Protein AF-A0A0G0MKU9-F1 (afdb_monomer)

Structure (mmCIF, N/CA/C/O backbone):
data_AF-A0A0G0MKU9-F1
#
_entry.id   AF-A0A0G0MKU9-F1
#
loop_
_atom_site.group_PDB
_atom_site.id
_atom_site.type_symbol
_atom_site.label_atom_id
_atom_site.label_alt_id
_atom_site.label_comp_id
_atom_site.label_asym_id
_atom_site.label_entity_id
_atom_site.label_seq_id
_atom_site.pdbx_PDB_ins_code
_atom_site.Cartn_x
_atom_site.Cartn_y
_atom_site.Cartn_z
_atom_site.occupancy
_atom_site.B_iso_or_equiv
_atom_site.auth_seq_id
_atom_site.auth_comp_id
_atom_site.auth_asym_id
_atom_site.auth_atom_id
_atom_site.pdbx_PDB_model_num
ATOM 1 N N . MET A 1 1 ? -5.181 -6.924 12.657 1.00 92.62 1 MET A N 1
ATOM 2 C CA . MET A 1 1 ? -5.315 -6.097 11.441 1.00 92.62 1 MET A CA 1
ATOM 3 C C . MET A 1 1 ? -4.548 -6.754 10.303 1.00 92.62 1 MET A C 1
ATOM 5 O O . MET A 1 1 ? -3.433 -7.222 10.530 1.00 92.62 1 MET A O 1
ATOM 9 N N . LYS A 1 2 ? -5.151 -6.808 9.118 1.00 95.06 2 LYS A N 1
ATOM 10 C CA . LYS A 1 2 ? -4.596 -7.348 7.876 1.00 95.06 2 LYS A CA 1
ATOM 11 C C . LYS A 1 2 ? -4.428 -6.231 6.852 1.00 95.06 2 LYS A C 1
ATOM 13 O O . LYS A 1 2 ? -5.352 -5.447 6.652 1.00 95.06 2 LYS A O 1
ATOM 18 N N . ILE A 1 3 ? -3.270 -6.170 6.211 1.00 95.81 3 ILE A N 1
ATOM 19 C CA . ILE A 1 3 ? -2.945 -5.167 5.197 1.00 95.81 3 ILE A CA 1
ATOM 20 C C . ILE A 1 3 ? -2.589 -5.854 3.896 1.00 95.81 3 ILE A C 1
ATOM 22 O O . ILE A 1 3 ? -1.759 -6.762 3.879 1.00 95.81 3 ILE A O 1
ATOM 26 N N . PHE A 1 4 ? -3.156 -5.342 2.813 1.00 97.25 4 PHE A N 1
ATOM 27 C CA . PHE A 1 4 ? -2.667 -5.614 1.476 1.00 97.25 4 PHE A CA 1
ATOM 28 C C . PHE A 1 4 ? -1.714 -4.494 1.051 1.00 97.25 4 PHE A C 1
ATOM 30 O O . PHE A 1 4 ? -2.111 -3.326 1.012 1.00 97.25 4 PHE A O 1
ATOM 37 N N . PHE A 1 5 ? -0.463 -4.834 0.749 1.00 96.31 5 PHE A N 1
ATOM 38 C CA . PHE A 1 5 ? 0.478 -3.909 0.127 1.00 96.31 5 PHE A CA 1
ATOM 39 C C . PHE A 1 5 ? 0.474 -4.097 -1.390 1.00 96.31 5 PHE A C 1
ATOM 41 O O . PHE A 1 5 ? 0.837 -5.161 -1.888 1.00 96.31 5 PHE A O 1
ATOM 48 N N . GLY A 1 6 ? 0.088 -3.042 -2.107 1.00 95.69 6 GLY A N 1
ATOM 49 C CA . GLY A 1 6 ? 0.161 -2.964 -3.565 1.00 95.69 6 GLY A CA 1
ATOM 50 C C . GLY A 1 6 ? 1.338 -2.102 -4.018 1.00 95.69 6 GLY A C 1
ATOM 51 O O . GLY A 1 6 ? 1.718 -1.136 -3.348 1.00 95.69 6 GLY A O 1
ATOM 52 N N . GLY A 1 7 ? 1.917 -2.415 -5.172 1.00 95.50 7 GLY A N 1
ATOM 53 C CA . GLY A 1 7 ? 2.984 -1.612 -5.762 1.00 95.50 7 GLY A CA 1
ATOM 54 C C . GLY A 1 7 ? 3.546 -2.212 -7.052 1.00 95.50 7 GLY A C 1
ATOM 55 O O . GLY A 1 7 ? 3.233 -3.353 -7.395 1.00 95.50 7 GLY A O 1
ATOM 56 N N . PRO A 1 8 ? 4.366 -1.453 -7.796 1.00 93.94 8 PRO A N 1
ATOM 57 C CA . PRO A 1 8 ? 4.984 -1.933 -9.027 1.00 93.94 8 PRO A CA 1
ATOM 58 C C . PRO A 1 8 ? 5.943 -3.112 -8.773 1.00 93.94 8 PRO A C 1
ATOM 60 O O . PRO A 1 8 ? 6.845 -3.028 -7.946 1.00 93.94 8 PRO A O 1
ATOM 63 N N . LEU A 1 9 ? 5.781 -4.196 -9.539 1.00 90.56 9 LEU A N 1
ATOM 64 C CA . LEU A 1 9 ? 6.696 -5.355 -9.552 1.00 90.56 9 LEU A CA 1
ATOM 65 C C . LEU A 1 9 ? 7.260 -5.679 -10.944 1.00 90.56 9 LEU A C 1
ATOM 67 O O . LEU A 1 9 ? 8.260 -6.386 -11.065 1.00 90.56 9 LEU A O 1
ATOM 71 N N . THR A 1 10 ? 6.633 -5.158 -12.000 1.00 88.62 10 THR A N 1
ATOM 72 C CA . THR A 1 10 ? 7.016 -5.391 -13.400 1.00 88.62 10 THR A CA 1
ATOM 73 C C . THR A 1 10 ? 7.666 -4.137 -13.979 1.00 88.62 10 THR A C 1
ATOM 75 O O . THR A 1 10 ? 7.207 -3.036 -13.693 1.00 88.62 10 THR A O 1
ATOM 78 N N . ASP A 1 11 ? 8.711 -4.313 -14.796 1.00 88.50 11 ASP A N 1
ATOM 79 C CA . ASP A 1 11 ? 9.421 -3.235 -15.517 1.00 88.50 11 ASP A CA 1
ATOM 80 C C . ASP A 1 11 ? 9.946 -2.093 -14.615 1.00 88.50 11 ASP A C 1
ATOM 82 O O . ASP A 1 11 ? 9.894 -0.911 -14.949 1.00 88.50 11 ASP A O 1
ATOM 86 N N . LEU A 1 12 ? 10.443 -2.459 -13.429 1.00 90.94 12 LEU A N 1
ATOM 87 C CA . LEU A 1 12 ? 11.024 -1.528 -12.459 1.00 90.94 12 LEU A CA 1
ATOM 88 C C . LEU A 1 12 ? 12.349 -0.943 -12.958 1.00 90.94 12 LEU A C 1
ATOM 90 O O . LEU A 1 12 ? 13.237 -1.689 -13.379 1.00 90.94 12 LEU A O 1
ATOM 94 N N . LYS A 1 13 ? 12.538 0.375 -12.802 1.00 92.44 13 LYS A N 1
ATOM 95 C CA . LYS A 1 13 ? 13.818 1.036 -13.122 1.00 92.44 13 LYS A CA 1
ATOM 96 C C . LYS A 1 13 ? 14.916 0.653 -12.143 1.00 92.44 13 LYS A C 1
ATOM 98 O O . LYS A 1 13 ? 16.056 0.443 -12.546 1.00 92.44 13 LYS A O 1
ATOM 103 N N . ASP A 1 14 ? 14.560 0.579 -10.865 1.00 93.06 14 ASP A N 1
ATOM 104 C CA . ASP A 1 14 ? 15.437 0.134 -9.785 1.00 93.06 14 ASP A CA 1
ATOM 105 C C . ASP A 1 14 ? 14.774 -1.018 -9.024 1.00 93.06 14 ASP A C 1
ATOM 107 O O . ASP A 1 14 ? 14.132 -0.836 -7.985 1.00 93.06 14 ASP A O 1
ATOM 111 N N . LYS A 1 15 ? 14.904 -2.229 -9.581 1.00 89.88 15 LYS A N 1
ATOM 112 C CA . LYS A 1 15 ? 14.348 -3.452 -8.985 1.00 89.88 15 LYS A CA 1
ATOM 113 C C . LYS A 1 15 ? 14.900 -3.685 -7.577 1.00 89.88 15 LYS A C 1
ATOM 115 O O . LYS A 1 15 ? 14.141 -4.009 -6.667 1.00 89.88 15 LYS A O 1
ATOM 120 N N . GLU A 1 16 ? 16.213 -3.559 -7.399 1.00 91.06 16 GLU A N 1
ATOM 121 C CA . GLU A 1 16 ? 16.871 -3.899 -6.136 1.00 91.06 16 GLU A CA 1
ATOM 122 C C . GLU A 1 16 ? 16.530 -2.888 -5.037 1.00 91.06 16 GLU A C 1
ATOM 124 O O . GLU A 1 16 ? 16.183 -3.297 -3.928 1.00 91.06 16 GLU A O 1
ATOM 129 N N . GLY A 1 17 ? 16.564 -1.588 -5.345 1.00 94.00 17 GLY A N 1
ATOM 130 C CA . GLY A 1 17 ? 16.147 -0.536 -4.420 1.00 94.00 17 GLY A CA 1
ATOM 131 C C . GLY A 1 17 ? 14.679 -0.673 -4.025 1.00 94.00 17 GLY A C 1
ATOM 132 O O . GLY A 1 17 ? 14.360 -0.669 -2.837 1.00 94.00 17 GLY A O 1
ATOM 133 N N . THR A 1 18 ? 13.795 -0.924 -4.996 1.00 93.12 18 THR A N 1
ATOM 134 C CA . THR A 1 18 ? 12.363 -1.135 -4.729 1.00 93.12 18 THR A CA 1
ATOM 135 C C . THR A 1 18 ? 12.1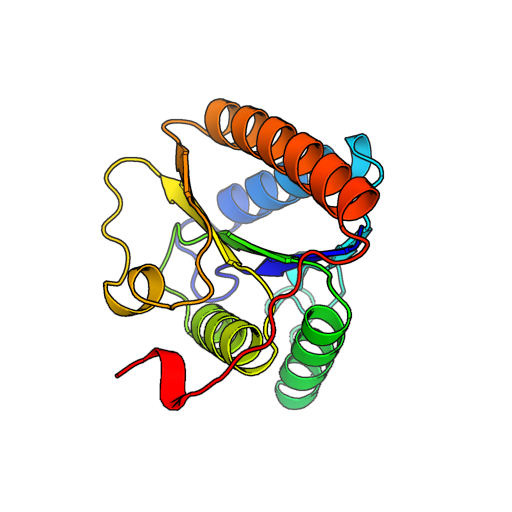34 -2.347 -3.824 1.00 93.12 18 THR A C 1
ATOM 137 O O . THR A 1 18 ? 11.451 -2.230 -2.807 1.00 93.12 18 THR A O 1
ATOM 140 N N . LYS A 1 19 ? 12.762 -3.497 -4.119 1.00 90.19 19 LYS A N 1
ATOM 141 C CA . LYS A 1 19 ? 12.658 -4.699 -3.272 1.00 90.19 19 LYS A CA 1
ATOM 142 C C . LYS A 1 19 ? 13.179 -4.449 -1.855 1.00 90.19 19 LYS A C 1
ATOM 144 O O . LYS A 1 19 ? 12.529 -4.848 -0.890 1.00 90.19 19 LYS A O 1
ATOM 149 N N . LYS A 1 20 ? 14.317 -3.762 -1.700 1.00 93.44 20 LYS A N 1
ATOM 150 C CA . LYS A 1 20 ? 14.848 -3.390 -0.376 1.00 93.44 20 LYS A CA 1
ATOM 151 C C . LYS A 1 20 ? 13.862 -2.516 0.386 1.00 93.44 20 LYS A C 1
ATOM 153 O O . LYS A 1 20 ? 13.575 -2.799 1.545 1.00 93.44 20 LYS A O 1
ATOM 158 N N . PHE A 1 21 ? 13.296 -1.504 -0.263 1.00 95.25 21 PHE A N 1
ATOM 159 C CA . PHE A 1 21 ? 12.304 -0.638 0.361 1.00 95.25 21 PHE A CA 1
ATOM 160 C C . PHE A 1 21 ? 11.052 -1.417 0.801 1.00 95.25 21 PHE A C 1
ATOM 162 O O . PHE A 1 21 ? 10.530 -1.190 1.894 1.00 95.25 21 PHE A O 1
ATOM 169 N N . TYR A 1 22 ? 10.618 -2.398 0.006 1.00 94.12 22 TYR A N 1
ATOM 170 C CA . TYR A 1 22 ? 9.482 -3.263 0.333 1.00 94.12 22 TYR A CA 1
ATOM 171 C C . TYR A 1 22 ? 9.740 -4.127 1.565 1.00 94.12 22 TYR A C 1
ATOM 173 O O . TYR A 1 22 ? 8.902 -4.190 2.466 1.00 94.12 22 TYR A O 1
ATOM 181 N N . VAL A 1 23 ? 10.932 -4.720 1.664 1.00 92.75 23 VAL A N 1
ATOM 182 C CA . VAL A 1 23 ? 11.355 -5.462 2.861 1.00 92.75 23 VAL A CA 1
ATOM 183 C C . VAL A 1 23 ? 11.307 -4.568 4.100 1.00 92.75 23 VAL A C 1
ATOM 185 O O . VAL A 1 23 ? 10.725 -4.957 5.111 1.00 92.75 23 VAL A O 1
ATOM 188 N N . ARG A 1 24 ? 11.827 -3.339 4.016 1.00 95.62 24 ARG A N 1
ATOM 189 C CA . ARG A 1 24 ? 11.823 -2.394 5.146 1.00 95.62 24 ARG A CA 1
ATOM 190 C C . ARG A 1 24 ? 10.410 -2.002 5.587 1.00 95.62 24 ARG A C 1
ATOM 192 O O . ARG A 1 24 ? 10.140 -1.883 6.780 1.00 95.62 24 ARG A O 1
ATOM 199 N N . MET A 1 25 ? 9.478 -1.832 4.651 1.00 95.00 25 MET A N 1
ATOM 200 C CA . MET A 1 25 ? 8.067 -1.615 4.988 1.00 95.00 25 MET A CA 1
ATOM 201 C C . MET A 1 25 ? 7.428 -2.835 5.658 1.00 95.00 25 MET A C 1
ATOM 203 O O . MET A 1 25 ? 6.690 -2.684 6.634 1.00 95.00 25 MET A O 1
ATOM 207 N N . ALA A 1 26 ? 7.727 -4.043 5.173 1.00 92.12 26 ALA A N 1
ATOM 208 C CA . ALA A 1 26 ? 7.248 -5.279 5.784 1.00 92.12 26 ALA A CA 1
ATOM 209 C C . ALA A 1 26 ? 7.784 -5.449 7.218 1.00 92.12 26 ALA A C 1
ATOM 211 O O . ALA A 1 26 ? 7.054 -5.893 8.105 1.00 92.12 26 ALA A O 1
ATOM 212 N N . GLU A 1 27 ? 9.022 -5.025 7.488 1.00 93.75 27 GLU A N 1
ATOM 213 C CA . GLU A 1 27 ? 9.589 -4.978 8.842 1.00 93.75 27 GLU A CA 1
ATOM 214 C C . GLU A 1 27 ? 8.814 -4.025 9.763 1.00 93.75 27 GLU A C 1
ATOM 216 O O . GLU A 1 27 ? 8.525 -4.384 10.908 1.00 93.75 27 GLU A O 1
ATOM 221 N N . VAL A 1 28 ? 8.410 -2.848 9.270 1.00 95.44 28 VAL A N 1
ATOM 222 C CA . VAL A 1 28 ? 7.551 -1.913 10.022 1.00 95.44 28 VAL A CA 1
ATOM 223 C C . VAL A 1 28 ? 6.187 -2.539 10.323 1.00 95.44 28 VAL A C 1
ATOM 225 O O . VAL A 1 28 ? 5.715 -2.456 11.460 1.00 95.44 28 VAL A O 1
ATOM 228 N N . ALA A 1 29 ? 5.567 -3.214 9.351 1.00 92.38 29 ALA A N 1
ATOM 2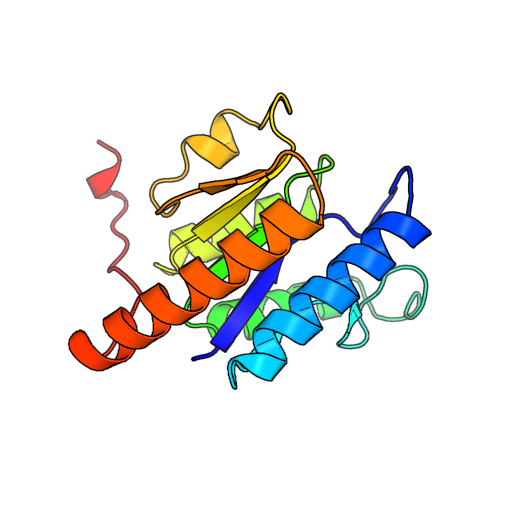29 C CA . ALA A 1 29 ? 4.305 -3.924 9.565 1.00 92.38 29 ALA A CA 1
ATOM 230 C C . ALA A 1 29 ? 4.451 -5.043 10.612 1.00 92.38 29 ALA A C 1
ATOM 232 O O . ALA A 1 29 ? 3.651 -5.129 11.545 1.00 92.38 29 ALA A O 1
ATOM 233 N N . LYS A 1 30 ? 5.524 -5.839 10.527 1.00 90.94 30 LYS A N 1
ATOM 234 C CA . LYS A 1 30 ? 5.828 -6.917 11.478 1.00 90.94 30 LYS A CA 1
ATOM 235 C C . LYS A 1 30 ? 6.081 -6.398 12.894 1.00 90.94 30 LYS A C 1
ATOM 237 O O . LYS A 1 30 ? 5.551 -6.964 13.844 1.00 90.94 30 LYS A O 1
ATOM 242 N N . LYS A 1 31 ? 6.851 -5.314 13.051 1.00 93.12 31 LYS A N 1
ATOM 243 C CA . LYS A 1 31 ? 7.059 -4.627 14.343 1.00 93.12 31 LYS A CA 1
ATOM 244 C C . LYS A 1 31 ? 5.725 -4.211 14.969 1.00 93.12 31 LYS A C 1
ATOM 246 O O . LYS A 1 31 ? 5.581 -4.207 16.186 1.00 93.12 31 LYS A O 1
ATOM 251 N N . ASN A 1 32 ? 4.755 -3.881 14.125 1.00 90.38 32 ASN A N 1
ATOM 252 C CA . ASN A 1 32 ? 3.407 -3.533 14.521 1.00 90.38 32 ASN A CA 1
ATOM 253 C C . ASN A 1 32 ? 2.478 -4.750 14.686 1.00 90.38 32 ASN A C 1
ATOM 255 O O . ASN A 1 32 ? 1.288 -4.539 14.849 1.00 90.38 32 ASN A O 1
ATOM 259 N N . ASP A 1 33 ? 2.938 -6.000 14.670 1.00 90.81 33 ASP A N 1
ATOM 260 C CA . ASP A 1 33 ? 2.043 -7.171 14.770 1.00 90.81 33 ASP A CA 1
ATOM 261 C C . ASP A 1 33 ? 0.884 -7.127 13.744 1.00 90.81 33 ASP A C 1
ATOM 263 O O . ASP A 1 33 ? -0.270 -7.471 14.007 1.00 90.81 33 ASP A O 1
ATOM 267 N N . VAL A 1 34 ? 1.182 -6.600 12.553 1.00 89.31 34 VAL A N 1
ATOM 268 C CA . VAL A 1 34 ? 0.239 -6.503 11.441 1.00 89.31 34 VAL A CA 1
ATOM 269 C C . VAL A 1 34 ? 0.512 -7.633 10.466 1.00 89.31 34 VAL A C 1
ATOM 271 O O . VAL A 1 34 ? 1.640 -7.824 10.008 1.00 89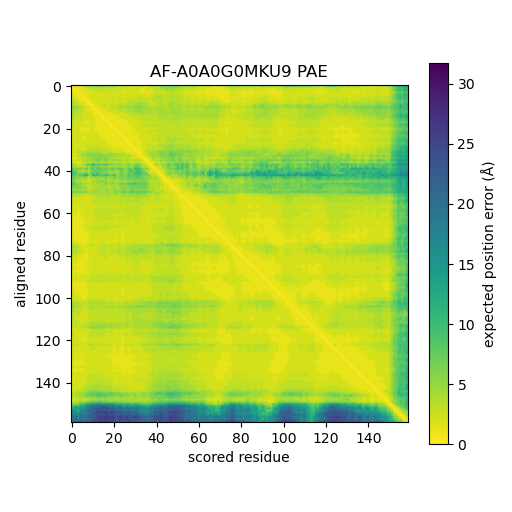.31 34 VAL A O 1
ATOM 274 N N . GLN A 1 35 ? -0.542 -8.360 10.104 1.00 87.94 35 GLN A N 1
ATOM 275 C CA . GLN A 1 35 ? -0.471 -9.358 9.045 1.00 87.94 35 GLN A CA 1
ATOM 276 C C . GLN A 1 35 ? -0.444 -8.633 7.701 1.00 87.94 35 GLN A C 1
ATOM 278 O O . GLN A 1 35 ? -1.362 -7.873 7.400 1.00 87.94 35 GLN A O 1
ATOM 283 N N . CYS A 1 36 ? 0.597 -8.845 6.902 1.00 89.12 36 CYS A N 1
ATOM 284 C CA . CYS A 1 36 ? 0.725 -8.225 5.590 1.00 89.12 36 CYS A CA 1
ATOM 285 C C . CYS A 1 36 ? 0.740 -9.272 4.476 1.00 89.12 36 CYS A C 1
ATOM 287 O O . CYS A 1 36 ? 1.458 -10.273 4.547 1.00 89.12 36 CYS A O 1
ATOM 289 N N . PHE A 1 37 ? -0.048 -9.011 3.438 1.00 89.19 37 PHE A N 1
ATOM 290 C CA . PHE A 1 37 ? 0.110 -9.644 2.141 1.00 89.19 37 PHE A CA 1
ATOM 291 C C . PHE A 1 37 ? 0.834 -8.689 1.203 1.00 89.19 37 PHE A C 1
ATOM 293 O O . PHE A 1 37 ? 0.562 -7.487 1.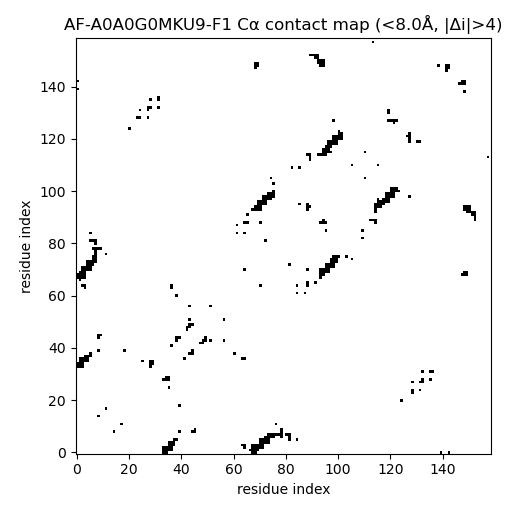192 1.00 89.19 37 PHE A O 1
ATOM 300 N N . TRP A 1 38 ? 1.748 -9.244 0.419 1.00 82.81 38 TRP A N 1
ATOM 301 C CA . TRP A 1 38 ? 2.430 -8.541 -0.651 1.00 82.81 38 TRP A CA 1
ATOM 302 C C . TRP A 1 38 ? 2.950 -9.564 -1.658 1.00 82.81 38 TRP A C 1
ATOM 304 O O . TRP A 1 38 ? 3.717 -10.443 -1.271 1.00 82.81 38 TRP A O 1
ATOM 314 N N . ALA A 1 39 ? 2.578 -9.441 -2.931 1.00 75.56 39 ALA A N 1
ATOM 315 C CA . ALA A 1 39 ? 2.959 -10.388 -3.982 1.00 75.56 39 ALA A CA 1
ATOM 316 C C . ALA A 1 39 ? 4.463 -10.757 -3.977 1.00 75.56 39 ALA A C 1
ATOM 318 O O . ALA A 1 39 ? 4.816 -11.932 -4.054 1.00 75.56 39 ALA A O 1
ATOM 319 N N . PHE A 1 40 ? 5.362 -9.789 -3.730 1.00 78.75 40 PHE A N 1
ATOM 320 C CA . PHE A 1 40 ? 6.813 -10.050 -3.676 1.00 78.75 40 PHE A CA 1
ATOM 321 C C . PHE A 1 40 ? 7.269 -10.987 -2.536 1.00 78.75 40 PHE A C 1
ATOM 323 O O . PHE A 1 40 ? 8.362 -11.542 -2.617 1.00 78.75 40 PHE A O 1
ATOM 330 N N . LEU A 1 41 ? 6.485 -11.135 -1.461 1.00 78.94 41 LEU A N 1
ATOM 331 C CA . LEU A 1 41 ? 6.788 -12.020 -0.321 1.00 78.94 41 LEU A CA 1
ATOM 332 C C . LEU A 1 41 ? 6.045 -13.352 -0.380 1.00 78.94 41 LEU A C 1
ATOM 334 O O . LEU A 1 41 ? 6.397 -14.265 0.365 1.00 78.94 41 LEU A O 1
ATOM 338 N N . HIS A 1 42 ? 5.002 -13.449 -1.204 1.00 78.69 42 HIS A N 1
ATOM 339 C CA . HIS A 1 42 ? 4.035 -14.549 -1.168 1.00 78.69 42 HIS A CA 1
ATOM 340 C C . HIS A 1 42 ? 4.051 -15.409 -2.440 1.00 78.69 42 HIS A C 1
ATOM 342 O O . HIS A 1 42 ? 3.077 -16.097 -2.727 1.00 78.69 42 HIS A O 1
ATOM 348 N N . GLY A 1 43 ? 5.181 -15.431 -3.156 1.00 75.88 43 GLY A N 1
ATOM 349 C CA . GLY A 1 43 ? 5.440 -16.413 -4.216 1.00 75.88 43 GLY A CA 1
ATOM 350 C C . GLY A 1 43 ? 4.758 -16.108 -5.549 1.00 75.88 43 GLY A C 1
ATOM 351 O O . GLY A 1 43 ? 4.439 -17.027 -6.299 1.00 75.88 43 GLY A O 1
ATOM 352 N N . THR A 1 44 ? 4.491 -14.831 -5.826 1.00 78.94 44 THR A N 1
ATOM 353 C CA . THR A 1 44 ? 3.951 -14.361 -7.110 1.00 78.94 44 THR A CA 1
ATOM 354 C C . THR A 1 44 ? 4.827 -13.272 -7.735 1.00 78.94 44 THR A C 1
ATOM 356 O O . THR A 1 44 ? 4.365 -12.483 -8.562 1.00 78.94 44 THR A O 1
ATOM 359 N N . ASP A 1 45 ? 6.114 -13.206 -7.368 1.00 83.31 45 ASP A N 1
ATOM 360 C CA . ASP A 1 45 ? 7.039 -12.257 -7.987 1.00 83.31 45 ASP A CA 1
ATOM 361 C C . ASP A 1 45 ? 7.277 -12.663 -9.452 1.00 83.31 45 ASP A C 1
ATOM 363 O O . ASP A 1 45 ? 7.682 -13.792 -9.719 1.00 83.31 45 ASP A O 1
ATOM 367 N N . PRO A 1 46 ? 7.089 -11.765 -10.433 1.00 79.75 46 PRO A N 1
ATOM 368 C CA . PRO A 1 46 ? 7.166 -12.135 -11.847 1.00 79.75 46 PRO A CA 1
ATOM 369 C C . PRO A 1 46 ? 8.553 -12.630 -12.291 1.00 79.75 46 PRO A C 1
ATOM 371 O O . PRO A 1 46 ? 8.673 -13.226 -13.360 1.00 79.75 46 PRO A O 1
ATOM 374 N N . GLN A 1 47 ? 9.609 -12.355 -11.520 1.00 79.56 47 GLN A N 1
ATOM 375 C CA . GLN A 1 47 ? 10.974 -12.785 -11.823 1.00 79.56 47 GLN A CA 1
ATOM 376 C C . GLN A 1 47 ? 11.419 -13.983 -10.986 1.00 79.56 47 GLN A C 1
ATOM 378 O O . GLN A 1 47 ? 12.148 -14.823 -11.510 1.00 79.56 47 GLN A O 1
ATOM 383 N N . GLU A 1 48 ? 11.016 -14.060 -9.715 1.00 83.38 48 GLU A N 1
ATOM 384 C CA . GLU A 1 48 ? 11.367 -15.203 -8.855 1.00 83.38 48 GLU A CA 1
ATOM 385 C C . GLU A 1 48 ? 10.425 -16.401 -9.078 1.00 83.38 48 GLU A C 1
ATOM 387 O O . GLU A 1 48 ? 10.861 -17.549 -9.011 1.00 83.38 48 GLU A O 1
ATOM 392 N N . ASP A 1 49 ? 9.169 -16.135 -9.450 1.00 84.50 49 ASP A N 1
ATOM 393 C CA . ASP A 1 49 ? 8.098 -17.116 -9.635 1.00 84.50 49 ASP A CA 1
ATOM 394 C C . ASP A 1 49 ? 7.507 -17.086 -11.069 1.00 84.50 49 ASP A C 1
ATOM 396 O O . ASP A 1 49 ? 6.286 -17.083 -11.253 1.00 84.50 49 ASP A O 1
ATOM 400 N N . PRO A 1 50 ? 8.331 -17.105 -12.140 1.00 87.75 50 PRO A N 1
ATOM 401 C CA . PRO A 1 50 ? 7.876 -16.844 -13.513 1.00 87.75 50 PRO A CA 1
ATOM 402 C C . PRO A 1 50 ? 6.934 -17.917 -14.082 1.00 87.75 50 PRO A C 1
ATOM 404 O O . PRO A 1 50 ? 6.335 -17.724 -15.138 1.00 87.75 50 PRO A O 1
ATOM 407 N N . ASN A 1 51 ? 6.835 -19.069 -13.415 1.00 92.19 51 ASN A N 1
ATOM 408 C CA . ASN A 1 51 ? 5.997 -20.187 -13.840 1.00 92.19 51 ASN A CA 1
ATOM 409 C C . ASN A 1 51 ? 4.598 -20.160 -13.213 1.00 92.19 51 ASN A C 1
ATOM 411 O O . ASN A 1 51 ? 3.768 -20.990 -13.586 1.00 92.19 51 ASN A O 1
ATOM 415 N N . VAL A 1 52 ? 4.329 -19.246 -12.273 1.00 90.06 52 VAL A N 1
ATOM 416 C CA . VAL A 1 52 ? 2.984 -19.083 -11.716 1.00 90.06 52 VAL A CA 1
ATOM 417 C C . VAL A 1 52 ? 2.078 -18.511 -12.813 1.00 90.06 52 VAL A C 1
ATOM 419 O O . VAL A 1 52 ? 2.394 -17.466 -13.390 1.00 90.06 52 VAL A O 1
ATOM 422 N N . PRO A 1 53 ? 0.958 -19.171 -13.156 1.00 94.31 53 PRO A N 1
ATOM 423 C CA . PRO A 1 53 ? 0.053 -18.670 -14.180 1.00 94.31 53 PRO A CA 1
ATOM 424 C C . PRO A 1 53 ? -0.478 -17.277 -13.829 1.00 94.31 53 PRO A C 1
ATOM 426 O O . PRO A 1 53 ? -0.930 -17.044 -12.711 1.00 94.31 53 PRO A O 1
ATOM 429 N N . ALA A 1 54 ? -0.533 -16.363 -14.800 1.00 93.25 54 ALA A N 1
ATOM 430 C CA . ALA A 1 54 ? -1.052 -15.007 -14.574 1.00 93.25 54 ALA A CA 1
ATOM 431 C C . ALA A 1 54 ? -2.486 -14.991 -13.999 1.00 93.25 54 ALA A C 1
ATOM 433 O O . ALA A 1 54 ? -2.833 -14.120 -13.206 1.00 93.25 54 ALA A O 1
ATOM 434 N N . SER A 1 55 ? -3.315 -15.977 -14.361 1.00 95.06 55 SER A N 1
ATOM 435 C CA . SER A 1 55 ? -4.656 -16.159 -13.788 1.00 95.06 55 SER A CA 1
ATOM 436 C C . SER A 1 55 ? -4.633 -16.542 -12.308 1.00 95.06 55 SER A C 1
ATOM 438 O O . SER A 1 55 ? -5.557 -16.200 -11.577 1.00 95.06 55 SER A O 1
ATOM 440 N N . GLU A 1 56 ? -3.606 -17.274 -11.876 1.00 94.00 56 GLU A N 1
ATOM 441 C CA . GLU A 1 56 ? -3.412 -17.647 -10.477 1.00 94.00 56 GLU A CA 1
ATOM 442 C C . GLU A 1 56 ? -2.934 -16.446 -9.666 1.00 94.00 56 GLU A C 1
ATOM 444 O O . GLU A 1 56 ? -3.547 -16.175 -8.642 1.00 94.00 56 GLU A O 1
ATOM 449 N N . VAL A 1 57 ? -1.974 -15.665 -10.181 1.00 92.75 57 VAL A N 1
ATOM 450 C CA . VAL A 1 57 ? -1.544 -14.391 -9.567 1.00 92.75 57 VAL A CA 1
ATOM 451 C C . VAL A 1 57 ? -2.731 -13.446 -9.375 1.00 92.75 57 VAL A C 1
ATOM 453 O O . VAL A 1 57 ? -2.976 -12.959 -8.276 1.00 92.75 57 VAL A O 1
ATOM 456 N N . TYR A 1 58 ? -3.526 -13.236 -10.430 1.00 94.69 58 TYR A N 1
ATOM 457 C CA . TYR A 1 58 ? -4.725 -12.400 -10.355 1.00 94.69 58 TYR A CA 1
ATOM 458 C C . TYR A 1 58 ? -5.686 -12.881 -9.261 1.00 94.69 58 TYR A C 1
ATOM 460 O O . TYR A 1 58 ? -6.181 -12.089 -8.463 1.00 94.69 58 TYR A O 1
ATOM 468 N N . LYS A 1 59 ? -5.943 -14.192 -9.204 1.00 94.69 59 LYS A N 1
ATOM 469 C CA . LYS A 1 59 ? -6.843 -14.774 -8.211 1.00 94.69 59 LYS A CA 1
ATOM 470 C C . LYS A 1 59 ? -6.290 -14.629 -6.790 1.00 94.69 59 LYS A C 1
ATOM 472 O O . LYS A 1 59 ? -7.027 -14.177 -5.918 1.00 94.69 59 LYS A O 1
ATOM 477 N N . SER A 1 60 ? -5.032 -15.002 -6.553 1.00 92.38 60 SER A N 1
ATOM 478 C CA . SER A 1 60 ? -4.421 -14.979 -5.220 1.00 92.38 60 SER A CA 1
ATOM 479 C C . SER A 1 60 ? -4.350 -13.569 -4.651 1.00 92.38 60 SER A C 1
ATOM 481 O O . SER A 1 60 ? -4.666 -13.361 -3.479 1.00 92.38 60 SER A O 1
ATOM 483 N N . ASP A 1 61 ? -3.988 -12.594 -5.485 1.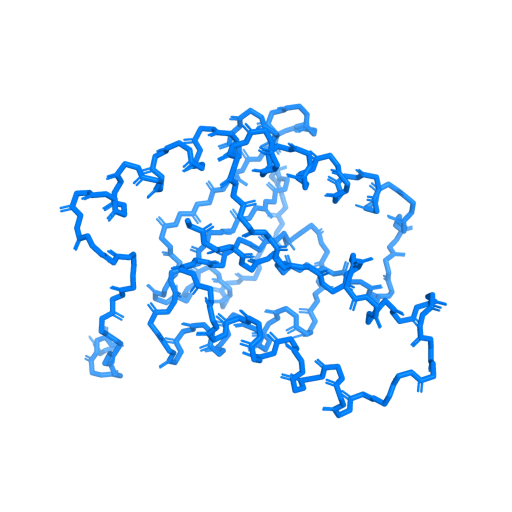00 94.44 61 ASP A N 1
ATOM 484 C CA . ASP A 1 61 ? -3.836 -11.209 -5.054 1.00 94.44 61 ASP A CA 1
ATOM 485 C C . ASP A 1 61 ? -5.202 -10.602 -4.712 1.00 94.44 61 ASP A C 1
ATOM 487 O O . ASP A 1 61 ? -5.350 -9.969 -3.664 1.00 94.44 61 ASP A O 1
ATOM 491 N N . LEU A 1 62 ? -6.241 -10.869 -5.515 1.00 95.19 62 LEU A N 1
ATOM 492 C CA . LEU A 1 62 ? -7.596 -10.415 -5.196 1.00 95.19 62 LEU A CA 1
ATOM 493 C C . LEU A 1 62 ? -8.193 -11.122 -3.976 1.00 95.19 62 LEU A C 1
ATOM 495 O O . LEU A 1 62 ? -8.855 -10.468 -3.173 1.00 95.19 62 LEU A O 1
ATOM 499 N N . GLU A 1 63 ? -7.943 -12.419 -3.782 1.00 95.56 63 GLU A N 1
ATOM 500 C CA . GLU A 1 63 ? -8.361 -13.137 -2.569 1.00 95.56 63 GLU A CA 1
ATOM 501 C C . GLU A 1 63 ? -7.691 -12.550 -1.315 1.00 95.56 63 GLU A C 1
ATOM 503 O O . GLU A 1 63 ? -8.351 -12.327 -0.294 1.00 95.56 63 GLU A O 1
ATOM 508 N N . ALA A 1 64 ? -6.398 -12.225 -1.394 1.00 95.81 64 ALA A N 1
ATOM 509 C CA . ALA A 1 64 ? -5.670 -11.593 -0.303 1.00 95.81 64 ALA A CA 1
ATOM 510 C C . ALA A 1 64 ? -6.156 -10.164 -0.022 1.00 95.81 64 ALA A C 1
ATOM 512 O O . ALA A 1 64 ? -6.347 -9.787 1.142 1.00 95.81 64 ALA A O 1
ATOM 513 N N . LEU A 1 65 ? -6.406 -9.373 -1.067 1.00 96.81 65 LEU A N 1
ATOM 514 C CA . LEU A 1 65 ? -6.965 -8.031 -0.938 1.00 96.81 65 LEU A CA 1
ATOM 515 C C . LEU A 1 65 ? -8.362 -8.092 -0.311 1.00 96.81 65 LEU A C 1
ATOM 517 O O . LEU A 1 65 ? -8.627 -7.414 0.682 1.00 96.81 65 LEU A O 1
ATOM 521 N N . ALA A 1 66 ? -9.222 -8.988 -0.799 1.00 96.19 66 ALA A N 1
ATOM 522 C CA . ALA A 1 66 ? -10.563 -9.218 -0.270 1.00 96.19 66 ALA A CA 1
ATOM 523 C C . ALA A 1 66 ? -10.574 -9.642 1.205 1.00 96.19 66 ALA A C 1
ATOM 525 O O . ALA A 1 66 ? -11.558 -9.386 1.898 1.00 96.19 66 ALA A O 1
ATOM 526 N N . ALA A 1 67 ? -9.501 -10.257 1.706 1.00 95.62 67 ALA A N 1
ATOM 527 C CA . ALA A 1 67 ? -9.350 -10.649 3.106 1.00 95.62 67 ALA A CA 1
ATOM 528 C C . ALA A 1 67 ? -8.728 -9.563 4.010 1.00 95.62 67 ALA A C 1
ATOM 530 O O . ALA A 1 67 ? -8.602 -9.792 5.217 1.00 95.62 67 ALA A O 1
ATOM 531 N N . SER A 1 68 ? -8.320 -8.415 3.455 1.00 96.44 68 SER A N 1
ATOM 532 C CA . SER A 1 68 ? -7.551 -7.377 4.159 1.00 96.44 68 SER A CA 1
ATOM 533 C C . SER A 1 68 ? -8.412 -6.225 4.685 1.00 96.44 68 SER A C 1
ATOM 535 O O . SER A 1 68 ? -9.381 -5.815 4.056 1.00 96.44 68 SER A O 1
ATOM 537 N N . ASP A 1 69 ? -8.055 -5.647 5.831 1.00 96.44 69 ASP A N 1
ATOM 538 C CA . ASP A 1 69 ? -8.813 -4.539 6.432 1.00 96.44 69 ASP A CA 1
ATOM 539 C C . ASP A 1 69 ? -8.582 -3.209 5.694 1.00 96.44 69 ASP A C 1
ATOM 541 O O . ASP A 1 69 ? -9.428 -2.317 5.728 1.00 96.44 69 ASP A O 1
ATOM 545 N N . VAL A 1 70 ? -7.423 -3.068 5.047 1.00 96.94 70 VAL A N 1
ATOM 546 C CA . VAL A 1 70 ? -6.953 -1.847 4.384 1.00 96.94 70 VAL A CA 1
ATOM 547 C C . VAL A 1 70 ? -5.941 -2.193 3.290 1.00 96.94 70 VAL A C 1
ATOM 549 O O . VAL A 1 70 ? -5.186 -3.164 3.411 1.00 96.94 70 VAL A O 1
ATOM 552 N N . MET A 1 71 ? -5.898 -1.369 2.245 1.00 97.88 71 MET A N 1
ATOM 553 C CA . MET A 1 71 ? -4.859 -1.388 1.220 1.00 97.88 71 MET A CA 1
ATOM 554 C C . MET A 1 71 ? -3.885 -0.225 1.439 1.00 97.88 71 MET A C 1
ATOM 556 O O . MET A 1 71 ? -4.299 0.927 1.587 1.00 97.88 71 MET A O 1
ATOM 560 N N . ILE A 1 72 ? -2.582 -0.505 1.417 1.00 97.88 72 ILE A N 1
ATOM 561 C CA . ILE A 1 72 ? -1.537 0.521 1.322 1.00 97.88 72 ILE A CA 1
ATOM 562 C C . ILE A 1 72 ? -0.841 0.347 -0.022 1.00 97.88 72 ILE A C 1
ATOM 564 O O . ILE A 1 72 ? -0.357 -0.735 -0.337 1.00 97.88 72 ILE A O 1
ATOM 568 N N . VAL A 1 73 ? -0.792 1.408 -0.823 1.00 97.19 73 VAL A N 1
ATOM 569 C CA . VAL A 1 73 ? -0.307 1.339 -2.199 1.00 97.19 73 VAL A CA 1
ATOM 570 C C . VAL A 1 73 ? 0.899 2.238 -2.429 1.00 97.19 73 VAL A C 1
ATOM 572 O O . VAL A 1 73 ? 0.803 3.456 -2.287 1.00 97.19 73 VAL A O 1
ATOM 575 N N . TYR A 1 74 ? 2.034 1.660 -2.822 1.00 97.38 74 TYR A N 1
ATOM 576 C CA . TYR A 1 74 ? 3.205 2.425 -3.240 1.00 97.38 74 TYR A CA 1
ATOM 577 C C . TYR A 1 74 ? 3.127 2.782 -4.729 1.00 97.38 74 TYR A C 1
ATOM 579 O O . TYR A 1 74 ? 3.097 1.914 -5.596 1.00 97.38 74 TYR A O 1
ATOM 587 N N . LEU A 1 75 ? 3.129 4.083 -5.024 1.00 96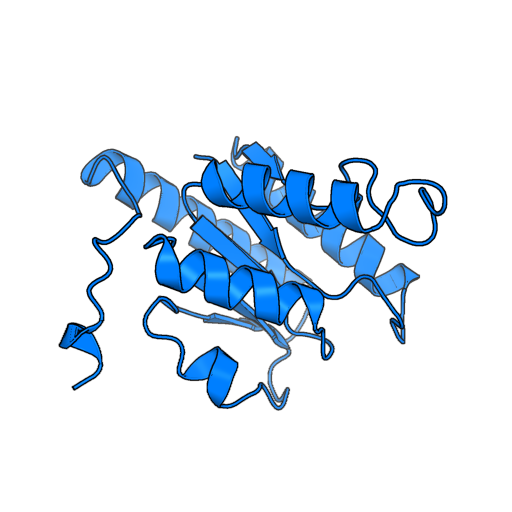.00 75 LEU A N 1
ATOM 588 C CA . LEU A 1 75 ? 2.963 4.653 -6.365 1.00 96.00 75 LEU A CA 1
ATOM 589 C C . LEU A 1 75 ? 4.242 5.347 -6.860 1.00 96.00 75 LEU A C 1
ATOM 591 O O . LEU A 1 75 ? 4.181 6.370 -7.547 1.00 96.00 75 LEU A O 1
ATOM 595 N N . GLY A 1 76 ? 5.410 4.814 -6.490 1.00 92.31 76 GLY A N 1
ATOM 596 C CA . GLY A 1 76 ? 6.697 5.347 -6.940 1.00 92.31 76 GLY A CA 1
ATOM 597 C C . GLY A 1 76 ? 6.926 5.185 -8.441 1.00 92.31 76 GLY A C 1
ATOM 598 O O . GLY A 1 76 ? 7.532 6.052 -9.067 1.00 92.31 76 GLY A O 1
ATOM 599 N N . GLU A 1 77 ? 6.383 4.143 -9.063 1.00 93.50 77 GLU A N 1
ATOM 600 C CA . GLU A 1 77 ? 6.416 3.948 -10.515 1.00 93.50 77 GLU A CA 1
ATOM 601 C C . GLU A 1 77 ? 5.014 3.611 -11.048 1.00 93.50 77 GLU A C 1
ATOM 603 O O . GLU A 1 77 ? 4.182 3.114 -10.286 1.00 93.50 77 GLU A O 1
ATOM 608 N N . PRO A 1 78 ? 4.704 3.905 -12.327 1.00 91.94 78 PRO A N 1
ATOM 609 C CA . PRO A 1 78 ? 3.451 3.476 -12.942 1.00 91.94 78 PRO A CA 1
ATOM 610 C C . PRO A 1 78 ? 3.293 1.953 -12.900 1.00 91.94 78 PRO A C 1
ATOM 612 O O . PRO A 1 78 ? 4.224 1.219 -13.207 1.00 91.94 78 PRO A O 1
ATOM 615 N N . THR A 1 79 ? 2.097 1.480 -12.559 1.00 92.56 79 THR A N 1
A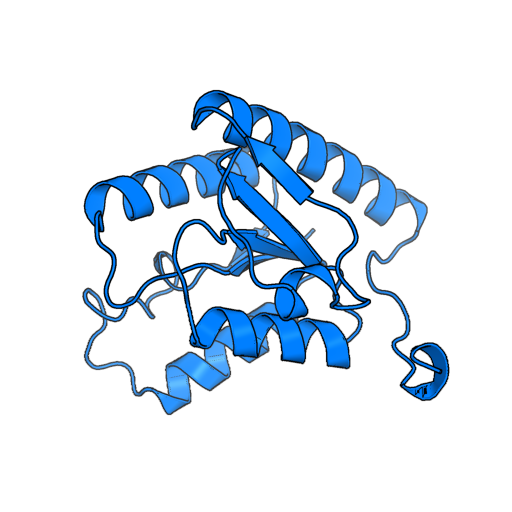TOM 616 C CA . THR A 1 79 ? 1.788 0.049 -12.441 1.00 92.56 79 THR A CA 1
ATOM 617 C C . THR A 1 79 ? 0.331 -0.196 -12.815 1.00 92.56 79 THR A C 1
ATOM 619 O O . THR A 1 79 ? -0.573 0.471 -12.309 1.00 92.56 79 THR A O 1
ATOM 622 N N . THR A 1 80 ? 0.102 -1.123 -13.746 1.00 93.50 80 THR A N 1
ATOM 623 C CA . THR A 1 80 ? -1.241 -1.506 -14.199 1.00 93.50 80 THR A CA 1
ATOM 624 C C . THR A 1 80 ? -1.922 -2.435 -13.204 1.00 93.50 80 THR A C 1
ATOM 626 O O . THR A 1 80 ? -3.069 -2.177 -12.852 1.00 93.50 80 THR A O 1
ATOM 629 N N . GLY A 1 81 ? -1.210 -3.455 -12.708 1.00 93.62 81 GLY A N 1
ATOM 630 C CA . GLY A 1 81 ? -1.742 -4.420 -11.736 1.00 93.62 81 GLY A CA 1
ATOM 631 C C . GLY A 1 81 ? -2.251 -3.730 -10.474 1.00 93.62 81 GLY A C 1
ATOM 632 O O . GLY A 1 81 ? -3.393 -3.910 -10.072 1.00 93.62 81 GLY A O 1
ATOM 633 N N . THR A 1 82 ? -1.473 -2.788 -9.949 1.00 95.00 82 THR A N 1
ATOM 634 C CA . THR A 1 82 ? -1.887 -1.987 -8.793 1.00 95.00 82 THR A CA 1
ATOM 635 C C . THR A 1 82 ? -3.091 -1.089 -9.075 1.00 95.00 82 THR A C 1
ATOM 637 O O . THR A 1 82 ? -3.899 -0.836 -8.188 1.00 95.00 82 THR A O 1
ATOM 640 N N . GLY A 1 83 ? -3.256 -0.619 -10.314 1.00 95.75 83 GLY A N 1
ATOM 641 C CA . GLY A 1 83 ? -4.480 0.071 -10.718 1.00 95.75 83 GLY A CA 1
ATOM 642 C C . GLY A 1 83 ? -5.712 -0.838 -10.644 1.00 95.75 83 GLY A C 1
ATOM 643 O O . GLY A 1 83 ? -6.759 -0.390 -10.189 1.00 95.75 83 GLY A O 1
ATOM 644 N N . GLN A 1 84 ? -5.578 -2.112 -11.032 1.00 96.19 84 GLN A N 1
ATOM 645 C CA . GLN A 1 84 ? -6.653 -3.107 -10.918 1.00 96.19 84 GLN A CA 1
ATOM 646 C C . GLN A 1 84 ? -6.987 -3.405 -9.451 1.00 96.19 84 GLN A C 1
ATOM 648 O O . GLN A 1 84 ? -8.158 -3.462 -9.090 1.00 96.19 84 GLN A O 1
ATOM 653 N N . GLU A 1 85 ? -5.969 -3.531 -8.597 1.00 97.31 85 GLU A N 1
ATOM 654 C CA . GLU A 1 85 ? -6.142 -3.706 -7.150 1.00 97.31 85 GLU A CA 1
ATOM 655 C C . GLU A 1 85 ? -6.872 -2.513 -6.515 1.00 97.31 85 GLU A C 1
ATOM 657 O O . GLU A 1 85 ? -7.778 -2.702 -5.708 1.00 97.31 85 GLU A O 1
ATOM 662 N N . MET A 1 86 ? -6.516 -1.278 -6.889 1.00 96.88 86 MET A N 1
ATOM 663 C CA . MET A 1 86 ? -7.177 -0.075 -6.370 1.00 96.88 86 MET A CA 1
ATOM 664 C C . MET A 1 86 ? -8.657 -0.007 -6.759 1.00 96.88 86 MET A C 1
ATOM 666 O O . MET A 1 86 ? -9.471 0.413 -5.939 1.00 96.88 86 MET A O 1
ATOM 670 N N . GLU A 1 87 ? -9.011 -0.413 -7.980 1.00 95.94 87 GLU A N 1
ATOM 671 C CA . GLU A 1 87 ? -10.414 -0.467 -8.406 1.00 95.94 87 GLU A CA 1
ATOM 672 C C . GLU A 1 87 ? -11.176 -1.563 -7.656 1.00 95.94 87 GLU A C 1
ATOM 674 O O . GLU A 1 87 ? -12.244 -1.313 -7.109 1.00 95.94 87 GLU A O 1
ATOM 679 N N . TYR A 1 88 ? -10.584 -2.749 -7.507 1.00 96.44 88 TYR A N 1
ATOM 680 C CA . TYR A 1 88 ? -11.187 -3.813 -6.707 1.00 96.44 88 TYR A CA 1
ATOM 681 C C . TYR A 1 88 ? -11.413 -3.377 -5.252 1.00 96.44 88 TYR A C 1
ATOM 683 O O . TYR A 1 88 ? -12.482 -3.596 -4.682 1.00 96.44 88 TYR A O 1
ATOM 691 N N . ALA A 1 89 ? -10.417 -2.729 -4.639 1.00 96.19 89 ALA A N 1
ATOM 692 C CA . ALA A 1 89 ? -10.535 -2.167 -3.298 1.00 96.19 89 ALA A CA 1
ATOM 693 C C . ALA A 1 89 ? -11.661 -1.127 -3.215 1.00 96.19 89 ALA A C 1
ATOM 695 O O . ALA A 1 89 ? -12.366 -1.060 -2.205 1.00 96.19 89 ALA A O 1
ATOM 696 N N . GLN A 1 90 ? -11.852 -0.346 -4.280 1.00 94.12 90 GLN A N 1
ATOM 697 C CA . GLN A 1 90 ? -12.946 0.604 -4.390 1.00 94.12 90 GLN A CA 1
ATOM 698 C C . GLN A 1 90 ? -14.311 -0.103 -4.370 1.00 94.12 90 GLN A C 1
ATOM 700 O O . GLN A 1 90 ? -15.122 0.192 -3.488 1.00 94.12 90 GLN A O 1
ATOM 705 N N . GLU A 1 91 ? -14.510 -1.100 -5.234 1.00 93.56 91 GLU A N 1
ATOM 706 C CA . GLU A 1 91 ? -15.769 -1.846 -5.361 1.00 93.56 91 GLU A CA 1
ATOM 707 C C . GLU A 1 91 ? -16.151 -2.600 -4.075 1.00 93.56 91 GLU A C 1
ATOM 709 O O . GLU A 1 91 ? -17.330 -2.816 -3.797 1.00 93.56 91 GLU A O 1
ATOM 714 N N . HIS A 1 92 ? -15.157 -2.974 -3.263 1.00 93.88 92 HIS A N 1
ATOM 715 C CA . HIS A 1 92 ? -15.333 -3.784 -2.054 1.00 93.88 92 HIS A CA 1
ATOM 716 C C . HIS A 1 92 ? -15.239 -2.981 -0.746 1.00 93.88 92 HIS A C 1
ATOM 718 O O . HIS A 1 92 ? -15.127 -3.573 0.333 1.00 93.88 92 HIS A O 1
ATOM 724 N N . GLY A 1 93 ? -15.256 -1.644 -0.817 1.00 94.62 93 GLY A N 1
ATOM 725 C CA . GLY A 1 93 ? -15.262 -0.792 0.379 1.00 94.62 93 GLY A CA 1
ATOM 726 C C . GLY A 1 93 ? -13.963 -0.830 1.194 1.00 94.62 93 GLY A C 1
ATOM 727 O O . GLY A 1 93 ? -13.950 -0.475 2.376 1.00 94.62 93 GLY A O 1
ATOM 728 N N . ILE A 1 94 ? -12.862 -1.292 0.594 1.00 96.69 94 ILE A N 1
ATOM 729 C CA . ILE A 1 94 ? -11.557 -1.386 1.248 1.00 96.69 94 ILE A CA 1
ATOM 730 C C . ILE A 1 94 ? -10.890 -0.004 1.179 1.00 96.69 94 ILE A C 1
ATOM 732 O O . ILE A 1 94 ? -10.669 0.511 0.079 1.00 96.69 94 ILE A O 1
ATOM 736 N N . PRO A 1 95 ? -10.553 0.626 2.321 1.00 97.06 95 PRO A N 1
ATOM 737 C CA . PRO A 1 95 ? -9.896 1.925 2.319 1.00 97.06 95 PRO A CA 1
ATOM 738 C C . PRO A 1 95 ? -8.479 1.817 1.752 1.00 97.06 95 PRO A C 1
ATOM 740 O O . PRO A 1 95 ? -7.745 0.870 2.040 1.00 97.06 95 PRO A O 1
ATOM 743 N N . ILE A 1 96 ? -8.079 2.831 0.988 1.00 97.94 96 ILE A N 1
ATOM 744 C CA . ILE A 1 96 ? -6.785 2.905 0.312 1.00 97.94 96 ILE A CA 1
ATOM 745 C C . ILE A 1 96 ? -5.959 4.043 0.916 1.00 97.94 96 ILE A C 1
ATOM 747 O O . ILE A 1 96 ? -6.416 5.185 1.024 1.00 97.94 96 ILE A O 1
ATOM 751 N N . TYR A 1 97 ? -4.708 3.753 1.262 1.00 98.19 97 TYR A N 1
ATOM 752 C CA . TYR A 1 97 ? -3.701 4.752 1.608 1.00 98.19 97 TYR A CA 1
ATOM 753 C C . TYR A 1 97 ? -2.582 4.735 0.579 1.00 98.19 97 TYR A C 1
ATOM 755 O O . TYR A 1 97 ? -1.886 3.737 0.418 1.00 98.19 97 TYR A O 1
ATOM 763 N N . MET A 1 98 ? -2.392 5.853 -0.116 1.00 98.19 98 MET A N 1
ATOM 764 C CA . MET A 1 98 ? -1.321 5.971 -1.104 1.00 98.19 98 MET A CA 1
ATOM 765 C C . MET A 1 98 ? 0.006 6.309 -0.433 1.00 98.19 98 MET A C 1
ATOM 767 O O . MET A 1 98 ? 0.043 7.041 0.552 1.00 98.19 98 MET A O 1
ATOM 771 N N . MET A 1 99 ? 1.107 5.852 -1.005 1.00 98.44 99 MET A N 1
ATOM 772 C CA . MET A 1 99 ? 2.453 6.186 -0.572 1.00 98.44 99 MET A CA 1
ATOM 773 C C . MET A 1 99 ? 3.314 6.523 -1.788 1.00 98.44 99 MET A C 1
ATOM 775 O O . MET A 1 99 ? 3.358 5.755 -2.745 1.00 98.44 99 MET A O 1
ATOM 779 N N . TYR A 1 100 ? 3.978 7.678 -1.784 1.00 98.00 100 TYR A N 1
ATOM 780 C CA . TYR A 1 100 ? 4.825 8.114 -2.901 1.00 98.00 100 TYR A CA 1
ATOM 781 C C . TYR A 1 100 ? 5.792 9.236 -2.505 1.00 98.00 100 TYR A C 1
ATOM 783 O O . TYR A 1 100 ? 5.579 9.968 -1.533 1.00 98.00 100 TYR A O 1
ATOM 791 N N . GLU A 1 101 ? 6.855 9.400 -3.290 1.00 97.81 101 GLU A N 1
ATOM 792 C CA . GLU A 1 101 ? 7.870 10.420 -3.060 1.00 97.81 101 GLU A CA 1
ATOM 793 C C . GLU A 1 101 ? 7.308 11.831 -3.277 1.00 97.81 101 GLU A C 1
ATOM 795 O O . GLU A 1 101 ? 6.539 12.115 -4.204 1.00 97.81 101 GLU A O 1
ATOM 800 N N . LYS A 1 102 ? 7.759 12.773 -2.453 1.00 97.69 102 LYS A N 1
ATOM 801 C CA . LYS A 1 102 ? 7.446 14.191 -2.593 1.00 97.69 102 LYS A CA 1
ATOM 802 C C . LYS A 1 102 ? 7.875 14.684 -3.975 1.00 97.69 102 LYS A C 1
ATOM 804 O O . LYS A 1 102 ? 9.024 14.543 -4.375 1.00 97.69 102 LYS A O 1
ATOM 809 N N . GLY A 1 103 ? 6.941 15.314 -4.684 1.00 95.31 103 GLY A N 1
ATOM 810 C CA . GLY A 1 103 ? 7.167 15.836 -6.034 1.00 95.31 103 GLY A CA 1
ATOM 811 C C . GLY A 1 103 ? 6.867 14.845 -7.163 1.00 95.31 103 GLY A C 1
ATOM 812 O O . GLY A 1 103 ? 6.876 15.261 -8.319 1.00 95.31 103 GLY A O 1
ATOM 813 N N . LYS A 1 104 ? 6.536 13.575 -6.871 1.00 94.44 104 LYS A N 1
ATOM 814 C CA . LYS A 1 104 ? 6.045 12.640 -7.896 1.00 94.44 104 LYS A CA 1
ATOM 815 C C . LYS A 1 104 ? 4.729 13.117 -8.496 1.00 94.44 104 LYS A C 1
ATOM 817 O O . LYS A 1 104 ? 3.819 13.578 -7.802 1.00 94.44 104 LYS A O 1
ATOM 822 N N . PHE A 1 105 ? 4.609 12.931 -9.805 1.00 93.69 105 PHE A N 1
ATOM 823 C CA . PHE A 1 105 ? 3.362 13.156 -10.514 1.00 93.69 105 PHE A CA 1
ATOM 824 C C . PHE A 1 105 ? 2.500 11.892 -10.466 1.00 93.69 105 PHE A C 1
ATOM 826 O O . PHE A 1 105 ? 2.692 10.963 -11.245 1.00 93.69 105 PHE A O 1
ATOM 833 N N . ILE A 1 106 ? 1.555 11.858 -9.527 1.00 94.81 106 ILE A N 1
ATOM 834 C CA . ILE A 1 106 ? 0.631 10.731 -9.356 1.00 94.81 106 ILE A CA 1
ATOM 835 C C . ILE A 1 106 ? -0.615 10.916 -10.220 1.00 94.81 106 ILE A C 1
ATOM 837 O O . ILE A 1 106 ? -1.148 12.030 -10.329 1.00 94.81 106 ILE A O 1
ATOM 841 N N . SER A 1 107 ? -1.093 9.807 -10.797 1.00 94.12 107 SER A N 1
ATOM 842 C CA . SER A 1 107 ? -2.315 9.744 -11.603 1.00 94.12 107 SER A CA 1
ATOM 843 C C . SER A 1 107 ? -3.478 10.475 -10.929 1.00 94.12 107 SER A C 1
ATOM 845 O O . SER A 1 107 ? -3.750 10.304 -9.740 1.00 94.12 107 SER A O 1
ATOM 847 N N . ARG A 1 108 ? -4.189 11.301 -11.706 1.00 94.31 108 ARG A N 1
ATOM 848 C CA . ARG A 1 108 ? -5.406 11.979 -11.234 1.00 94.31 108 ARG A CA 1
ATOM 849 C C . ARG A 1 108 ? -6.528 10.987 -10.935 1.00 94.31 108 ARG A C 1
ATOM 851 O O . ARG A 1 108 ? -7.275 11.243 -10.005 1.00 94.31 108 ARG A O 1
ATOM 858 N N . MET A 1 109 ? -6.600 9.870 -11.666 1.00 93.38 109 MET A N 1
ATOM 859 C CA . MET A 1 109 ? -7.576 8.810 -11.392 1.00 93.38 109 MET A CA 1
ATOM 860 C C . MET A 1 109 ? -7.283 8.126 -10.059 1.00 93.38 109 MET A C 1
ATOM 862 O O . MET A 1 109 ? -8.169 8.044 -9.223 1.00 93.38 109 MET A O 1
ATOM 866 N N . ALA A 1 110 ? -6.022 7.747 -9.813 1.00 93.31 110 ALA A N 1
ATOM 867 C CA . ALA A 1 110 ? -5.627 7.141 -8.540 1.00 93.31 110 ALA A CA 1
ATOM 868 C C . ALA A 1 110 ? -5.952 8.063 -7.354 1.00 93.31 110 ALA A C 1
ATOM 870 O O . ALA A 1 110 ? -6.583 7.638 -6.396 1.00 93.31 110 ALA A O 1
ATOM 871 N N . LYS A 1 111 ? -5.601 9.355 -7.452 1.00 93.25 111 LYS A N 1
ATOM 872 C CA . LYS A 1 111 ? -5.919 10.351 -6.413 1.00 93.25 111 LYS A CA 1
ATOM 873 C C . LYS A 1 111 ? -7.414 10.625 -6.246 1.00 93.25 111 LYS A C 1
ATOM 875 O O . LYS A 1 111 ? -7.818 11.056 -5.175 1.00 93.25 111 LYS A O 1
ATOM 880 N N . GLY A 1 112 ? -8.189 10.468 -7.316 1.00 92.56 112 GLY A N 1
ATOM 881 C CA . GLY A 1 112 ? -9.625 10.730 -7.338 1.00 92.56 112 GLY A CA 1
ATOM 882 C C . GLY A 1 112 ? -10.481 9.544 -6.896 1.00 92.56 112 GLY A C 1
ATOM 883 O O . GLY A 1 112 ? -11.694 9.701 -6.825 1.00 92.56 112 GLY A O 1
ATOM 884 N N . SER A 1 113 ? -9.884 8.379 -6.614 1.00 91.69 113 SER A N 1
ATOM 885 C CA . SER A 1 113 ? -10.630 7.214 -6.132 1.00 91.69 113 SER A CA 1
ATOM 886 C C . SER A 1 113 ? -11.305 7.530 -4.782 1.00 91.69 113 SER A C 1
ATOM 888 O O . SER A 1 113 ? -10.609 7.932 -3.844 1.00 91.69 113 SER A O 1
ATOM 890 N N . PRO A 1 114 ? -12.634 7.339 -4.642 1.00 90.88 114 PRO A N 1
ATOM 891 C CA . PRO A 1 114 ? -13.378 7.668 -3.416 1.00 90.88 114 PRO A CA 1
ATOM 892 C C . PRO A 1 114 ? -12.905 6.924 -2.158 1.00 90.88 114 PRO A C 1
ATOM 894 O O . PRO A 1 114 ? -13.073 7.401 -1.030 1.00 90.88 114 PRO A O 1
ATOM 897 N N . ASN A 1 115 ? -12.280 5.758 -2.339 1.00 92.19 115 ASN A N 1
ATOM 898 C CA . ASN A 1 115 ? -11.788 4.948 -1.228 1.00 92.19 115 ASN A CA 1
ATOM 899 C C . ASN A 1 115 ? -10.391 5.370 -0.759 1.00 92.19 115 ASN A C 1
ATOM 901 O O . ASN A 1 115 ? -9.910 4.843 0.243 1.00 92.19 115 ASN A O 1
ATOM 905 N N . VAL A 1 116 ? -9.753 6.355 -1.403 1.00 96.00 116 VAL A N 1
ATOM 906 C CA . VAL A 1 116 ? -8.503 6.943 -0.908 1.00 96.00 116 VAL A CA 1
ATOM 907 C C . VAL A 1 116 ? -8.777 7.771 0.346 1.00 96.00 116 VAL A C 1
ATOM 909 O O . VAL A 1 116 ? -9.399 8.829 0.297 1.00 96.00 116 VAL A O 1
ATOM 912 N N . LYS A 1 117 ? -8.269 7.306 1.491 1.00 96.56 117 LYS A N 1
ATOM 913 C CA . LYS A 1 117 ? -8.478 7.939 2.808 1.00 96.56 117 LYS A CA 1
ATOM 914 C C . LYS A 1 117 ? -7.306 8.799 3.271 1.00 96.56 117 LYS A C 1
ATOM 916 O O . LYS A 1 117 ? -7.395 9.479 4.293 1.00 96.56 117 LYS A O 1
ATOM 921 N N . GLY A 1 118 ? -6.191 8.765 2.550 1.00 96.50 118 GLY A N 1
ATOM 922 C CA . GLY A 1 118 ? -5.018 9.565 2.868 1.00 96.50 118 GLY A CA 1
ATOM 923 C C . GLY A 1 118 ? -3.810 9.213 2.015 1.00 96.50 118 GLY A C 1
ATOM 924 O O . GLY A 1 118 ? -3.851 8.337 1.147 1.00 96.50 118 GLY A O 1
ATOM 925 N N . SER A 1 119 ? -2.711 9.925 2.251 1.00 97.69 119 SER A N 1
ATOM 926 C CA . SER A 1 119 ? -1.453 9.675 1.553 1.00 97.69 119 SER A CA 1
ATOM 927 C C . SER A 1 119 ? -0.244 9.902 2.452 1.00 97.69 119 SER A C 1
ATOM 929 O O . SER A 1 119 ? -0.166 10.903 3.163 1.00 97.69 119 SER A O 1
ATOM 931 N N . ILE A 1 120 ? 0.725 8.998 2.368 1.00 98.50 120 ILE A N 1
ATOM 932 C CA . ILE A 1 120 ? 2.079 9.161 2.884 1.00 98.50 120 ILE A CA 1
ATOM 933 C C . ILE A 1 120 ? 2.920 9.773 1.760 1.00 98.50 120 ILE A C 1
ATOM 935 O O . ILE A 1 120 ? 3.323 9.097 0.816 1.00 98.50 120 ILE A O 1
ATOM 939 N N . ILE A 1 121 ? 3.180 11.075 1.865 1.00 98.31 121 ILE A N 1
ATOM 940 C CA . ILE A 1 121 ? 4.086 11.792 0.962 1.00 98.31 121 ILE A CA 1
ATOM 941 C C . ILE A 1 121 ? 5.427 11.930 1.671 1.00 98.31 121 ILE A C 1
ATOM 943 O O . ILE A 1 121 ? 5.487 12.569 2.728 1.00 98.31 121 ILE A O 1
ATOM 947 N N . PHE A 1 122 ? 6.489 11.349 1.117 1.00 98.38 122 PHE A N 1
ATOM 948 C CA . PHE A 1 122 ? 7.770 11.231 1.818 1.00 98.38 122 PHE A CA 1
ATOM 949 C C . PHE A 1 122 ? 8.957 11.796 1.032 1.00 98.38 122 PHE A C 1
ATOM 951 O O . PHE A 1 122 ? 8.964 11.777 -0.194 1.00 98.38 122 PHE A O 1
ATOM 958 N N . SER A 1 123 ? 9.963 12.339 1.722 1.00 97.69 123 SER A N 1
ATOM 959 C CA . SER A 1 123 ? 11.187 12.874 1.087 1.00 97.69 123 SER A CA 1
ATOM 960 C C . SER A 1 123 ? 12.399 11.943 1.158 1.00 97.69 123 SER A C 1
ATOM 962 O O . SER A 1 123 ? 13.406 12.208 0.511 1.00 97.69 123 SER A O 1
ATOM 964 N N . SER A 1 124 ? 12.317 10.881 1.954 1.00 98.00 124 SER A N 1
ATOM 965 C CA . SER A 1 124 ? 13.333 9.835 2.079 1.00 98.00 124 SER A CA 1
ATOM 966 C C . SER A 1 124 ? 12.679 8.532 2.535 1.00 98.00 124 SER A C 1
ATOM 968 O O . SER A 1 124 ? 11.568 8.559 3.066 1.00 98.00 124 SER A O 1
ATOM 970 N N . GLU A 1 125 ? 13.367 7.401 2.368 1.00 97.19 125 GLU A N 1
ATOM 971 C CA . GLU A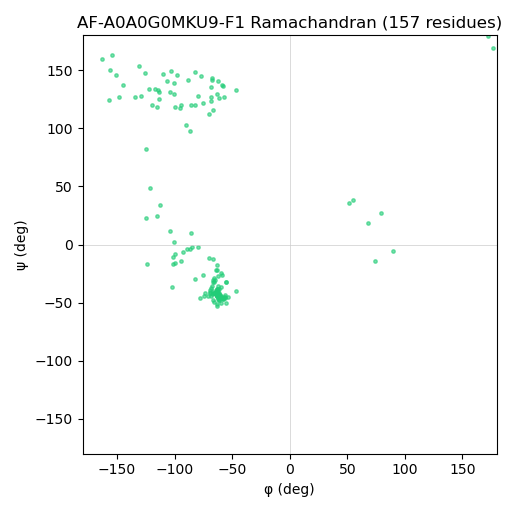 1 125 ? 12.870 6.118 2.879 1.00 97.19 125 GLU A CA 1
ATOM 972 C C . GLU A 1 125 ? 12.598 6.171 4.387 1.00 97.19 125 GLU A C 1
ATOM 974 O O . GLU A 1 125 ? 11.539 5.737 4.819 1.00 97.19 125 GLU A O 1
ATOM 979 N N . GLU A 1 126 ? 13.483 6.772 5.190 1.00 98.25 126 GLU A N 1
ATOM 980 C CA . GLU A 1 126 ? 13.256 6.873 6.643 1.00 98.25 126 GLU A CA 1
ATOM 981 C C . GLU A 1 126 ? 11.995 7.663 6.992 1.00 98.25 126 GLU A C 1
ATOM 983 O O . GLU A 1 126 ? 11.224 7.263 7.863 1.00 98.25 126 GLU A O 1
ATOM 988 N N . ASP A 1 127 ? 11.755 8.768 6.286 1.00 98.56 127 ASP A N 1
ATOM 989 C CA . ASP A 1 127 ? 10.532 9.553 6.444 1.00 98.56 127 ASP A CA 1
ATOM 990 C C . ASP A 1 127 ? 9.293 8.721 6.071 1.00 98.56 127 ASP A C 1
ATOM 992 O O . ASP A 1 127 ? 8.276 8.773 6.765 1.00 98.56 127 ASP A O 1
ATOM 996 N N . ALA A 1 128 ? 9.388 7.894 5.024 1.00 98.31 128 ALA A N 1
ATOM 997 C CA . ALA A 1 128 ? 8.322 6.973 4.639 1.00 98.31 128 ALA A CA 1
ATOM 998 C C . ALA A 1 128 ? 8.026 5.954 5.746 1.00 98.31 128 ALA A C 1
ATOM 1000 O O . ALA A 1 128 ? 6.867 5.773 6.112 1.00 98.31 128 ALA A O 1
ATOM 1001 N N . LEU A 1 129 ? 9.063 5.327 6.309 1.00 98.38 129 LEU A N 1
ATOM 1002 C CA . LEU A 1 129 ? 8.925 4.292 7.333 1.00 98.38 129 LEU A CA 1
ATOM 1003 C C . LEU A 1 129 ? 8.357 4.849 8.644 1.00 98.38 129 LEU A C 1
ATOM 1005 O O . LEU A 1 129 ? 7.483 4.222 9.238 1.00 98.38 129 LEU A O 1
ATOM 1009 N N . VAL A 1 130 ? 8.781 6.045 9.068 1.00 98.50 130 VAL A N 1
ATOM 1010 C CA . VAL A 1 130 ? 8.224 6.727 10.254 1.00 98.50 130 VAL A CA 1
ATOM 1011 C C . VAL A 1 130 ? 6.744 7.064 10.056 1.00 98.50 130 VAL A C 1
ATOM 1013 O O . VAL A 1 130 ? 5.916 6.845 10.946 1.00 98.50 130 VAL A O 1
ATOM 1016 N N . LYS A 1 131 ? 6.383 7.582 8.878 1.00 98.62 131 LYS A N 1
ATOM 1017 C CA . LYS A 1 131 ? 4.987 7.895 8.547 1.00 98.62 131 LYS A CA 1
ATOM 1018 C C . LYS A 1 131 ? 4.133 6.640 8.416 1.00 98.62 131 LYS A C 1
ATOM 1020 O O . LYS A 1 131 ? 2.976 6.667 8.830 1.00 98.62 131 LYS A O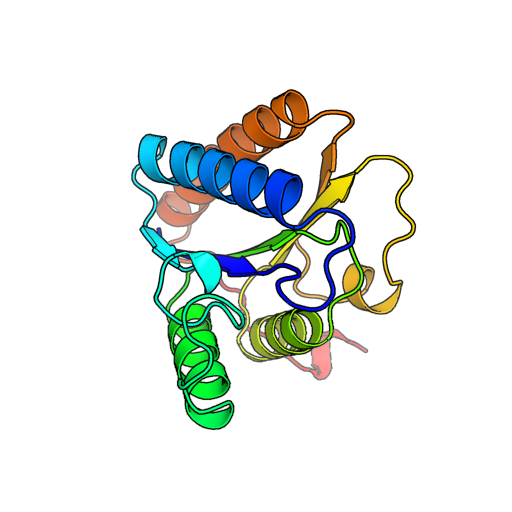 1
ATOM 1025 N N . LEU A 1 132 ? 4.694 5.555 7.885 1.00 98.31 132 LEU A N 1
ATOM 1026 C CA . LEU A 1 132 ? 4.034 4.258 7.831 1.00 98.31 132 LEU A CA 1
ATOM 1027 C C . LEU A 1 132 ? 3.762 3.737 9.244 1.00 98.31 132 LEU A C 1
ATOM 1029 O O . LEU A 1 132 ? 2.613 3.451 9.546 1.00 98.31 132 LEU A O 1
ATOM 1033 N N . ASP A 1 133 ? 4.762 3.701 10.129 1.00 97.75 133 ASP A N 1
ATOM 1034 C CA . ASP A 1 133 ? 4.605 3.284 11.537 1.00 97.75 133 ASP A CA 1
ATOM 1035 C C . ASP A 1 133 ? 3.482 4.081 12.230 1.00 97.75 133 ASP A C 1
ATOM 1037 O O . ASP A 1 133 ? 2.585 3.505 12.843 1.00 97.75 133 ASP A O 1
ATOM 1041 N N . THR A 1 134 ? 3.462 5.403 12.020 1.00 98.12 134 THR A N 1
ATOM 1042 C CA . THR A 1 134 ? 2.415 6.300 12.542 1.00 98.12 134 THR A CA 1
ATOM 1043 C C . THR A 1 134 ? 1.029 5.975 11.976 1.00 98.12 134 THR A C 1
ATOM 1045 O O . THR A 1 134 ? 0.041 5.951 12.714 1.00 98.12 134 THR A O 1
ATOM 1048 N N . LEU A 1 135 ? 0.930 5.727 10.665 1.00 97.69 135 LEU A N 1
ATOM 1049 C CA . LEU A 1 135 ? -0.325 5.338 10.025 1.00 97.69 135 LEU A CA 1
ATOM 1050 C C . LEU A 1 135 ? -0.834 4.009 10.594 1.00 97.69 135 LEU A C 1
ATOM 1052 O O . LEU A 1 135 ? -2.013 3.910 10.927 1.00 97.69 135 LEU A O 1
ATOM 1056 N N . LEU A 1 136 ? 0.040 3.009 10.728 1.00 96.44 136 LEU A N 1
ATOM 1057 C CA . LEU A 1 136 ? -0.326 1.685 11.229 1.00 96.44 136 LEU A CA 1
ATOM 1058 C C . LEU A 1 136 ? -0.859 1.743 12.665 1.00 96.44 136 LEU A C 1
ATOM 1060 O O . LEU A 1 136 ? -1.885 1.127 12.948 1.00 96.44 136 LEU A O 1
ATOM 1064 N N . ASP A 1 137 ? -0.216 2.510 13.548 1.00 95.62 137 ASP A N 1
ATOM 1065 C CA . ASP A 1 137 ? -0.706 2.741 14.914 1.00 95.62 137 ASP A CA 1
ATOM 1066 C C . ASP A 1 137 ? -2.100 3.393 14.915 1.00 95.62 137 ASP A C 1
ATOM 1068 O O . ASP A 1 137 ? -3.019 2.933 15.596 1.00 95.62 137 ASP A O 1
ATOM 1072 N N . GLY A 1 138 ? -2.298 4.419 14.081 1.00 95.81 138 GLY A N 1
ATOM 1073 C CA . GLY A 1 138 ? -3.593 5.082 13.940 1.00 95.81 138 GLY A CA 1
ATOM 1074 C C . GLY A 1 138 ? -4.696 4.167 13.397 1.00 95.81 138 GLY A C 1
ATOM 1075 O O . GLY A 1 138 ? -5.836 4.244 13.854 1.00 95.81 138 GLY A O 1
ATOM 1076 N N . LEU A 1 139 ? -4.380 3.294 12.438 1.00 95.88 139 LEU A N 1
ATOM 1077 C CA . LEU A 1 139 ? -5.342 2.355 11.856 1.00 95.88 139 LEU A CA 1
ATOM 1078 C C . LEU A 1 139 ? -5.762 1.268 12.843 1.00 95.88 139 LEU A C 1
ATOM 1080 O O . LEU A 1 139 ? -6.947 0.951 12.907 1.00 95.88 139 LEU A O 1
ATOM 1084 N N . LYS A 1 140 ? -4.838 0.749 13.658 1.00 94.31 140 LYS A N 1
ATOM 1085 C CA . LYS A 1 140 ? -5.184 -0.212 14.716 1.00 94.31 140 LYS A CA 1
ATOM 1086 C C . LYS A 1 140 ? -6.174 0.367 15.710 1.00 94.31 140 LYS A C 1
ATOM 1088 O O . LYS A 1 140 ? -7.208 -0.245 15.940 1.00 94.31 140 LYS A O 1
ATOM 1093 N N . LYS A 1 141 ? -5.895 1.566 16.227 1.00 94.44 141 LYS A N 1
ATOM 1094 C CA . LYS A 1 141 ? -6.781 2.252 17.179 1.00 94.44 141 LYS A CA 1
ATOM 1095 C C . LYS A 1 141 ? -8.180 2.426 16.597 1.00 94.44 141 LYS A C 1
ATOM 1097 O O . LYS A 1 141 ? -9.166 2.082 17.233 1.00 94.44 141 LYS A O 1
ATOM 1102 N N . ARG A 1 142 ? -8.273 2.860 15.335 1.00 94.06 142 ARG A N 1
ATOM 1103 C CA . ARG A 1 142 ? -9.566 2.979 14.639 1.00 94.06 142 ARG A CA 1
ATOM 1104 C C . ARG A 1 142 ? -10.273 1.637 14.471 1.00 94.06 142 ARG A C 1
ATOM 1106 O O . ARG A 1 142 ? -11.491 1.594 14.602 1.00 94.06 142 ARG A O 1
ATOM 1113 N N . LEU A 1 143 ? -9.541 0.570 14.151 1.00 93.12 143 LEU A N 1
ATOM 1114 C CA . LEU A 1 143 ? -10.110 -0.770 14.017 1.00 93.12 143 LEU A CA 1
ATOM 1115 C C . LEU A 1 143 ? -10.636 -1.282 15.367 1.00 93.12 143 LEU A C 1
ATOM 1117 O O . LEU A 1 143 ? -11.730 -1.832 15.413 1.00 93.12 143 LEU A O 1
ATOM 1121 N N . GLU A 1 144 ? -9.900 -1.057 16.456 1.00 93.19 144 GLU A N 1
ATOM 1122 C CA . GLU A 1 144 ? -10.316 -1.390 17.826 1.00 93.19 144 GLU A CA 1
ATOM 1123 C C . GLU A 1 144 ? -11.563 -0.602 18.256 1.00 93.19 144 GLU A C 1
ATOM 1125 O O . GLU A 1 144 ? -12.471 -1.166 18.861 1.00 93.19 144 GLU A O 1
ATOM 1130 N N . GLU A 1 145 ? -11.639 0.684 17.905 1.00 93.81 145 GLU A N 1
ATOM 1131 C CA . GLU A 1 145 ? -12.765 1.564 18.241 1.00 93.81 145 GLU A CA 1
ATOM 1132 C C . GLU A 1 145 ? -14.032 1.270 17.424 1.00 93.81 145 GLU A C 1
ATOM 1134 O O . GLU A 1 145 ? -15.139 1.320 17.960 1.00 93.81 145 GLU A O 1
ATOM 1139 N N . LYS A 1 146 ? -13.893 1.009 16.117 1.00 91.31 146 LYS A N 1
ATOM 1140 C CA . LYS A 1 146 ? -15.026 0.899 15.180 1.00 91.31 146 LYS A CA 1
ATOM 1141 C C . LYS A 1 146 ? -15.416 -0.535 14.830 1.00 91.31 146 LYS A C 1
ATOM 1143 O O . LYS A 1 146 ? -16.477 -0.744 14.251 1.00 91.31 146 LYS A O 1
ATOM 1148 N N . GLY A 1 147 ? -14.554 -1.514 15.096 1.00 92.31 147 GLY A N 1
ATOM 1149 C CA . GLY A 1 147 ? -14.732 -2.914 14.692 1.00 92.31 147 GLY A CA 1
ATOM 1150 C C . GLY A 1 147 ? -14.500 -3.195 13.200 1.00 92.31 147 GLY A C 1
ATOM 1151 O O . GLY A 1 147 ? -14.343 -4.353 12.824 1.00 92.31 147 GLY A O 1
ATOM 1152 N N . SER A 1 148 ? -14.444 -2.165 12.348 1.00 92.06 148 SER A N 1
ATOM 1153 C CA . SER A 1 148 ? -14.120 -2.262 10.921 1.00 92.06 148 SER A CA 1
ATOM 1154 C C . SER A 1 148 ? -13.459 -0.974 10.424 1.00 92.06 148 SER A C 1
ATOM 1156 O O . SER A 1 148 ? -13.798 0.125 10.869 1.00 92.06 148 SER A O 1
ATOM 1158 N N . LEU A 1 149 ? -12.523 -1.112 9.480 1.00 91.56 149 LEU A N 1
ATOM 1159 C CA . LEU A 1 149 ? -11.974 0.005 8.699 1.00 91.56 149 LEU A CA 1
ATOM 1160 C C . LEU A 1 149 ? -12.696 0.200 7.361 1.00 91.56 149 LEU A C 1
ATOM 1162 O O . LEU A 1 149 ? -12.509 1.231 6.717 1.00 91.56 149 LEU A O 1
ATOM 1166 N N . ARG A 1 150 ? -13.491 -0.788 6.943 1.00 90.12 150 ARG A N 1
ATOM 1167 C CA . ARG A 1 150 ? -14.215 -0.761 5.677 1.00 90.12 150 ARG A CA 1
ATOM 1168 C C . ARG A 1 150 ? -15.439 0.128 5.772 1.00 90.12 150 ARG A C 1
ATOM 1170 O O . ARG A 1 150 ? -16.095 0.188 6.813 1.00 90.12 150 ARG A O 1
ATOM 1177 N N . GLU A 1 151 ? -15.733 0.789 4.667 1.00 77.75 151 GLU A N 1
ATOM 1178 C CA . GLU A 1 151 ? -16.939 1.588 4.490 1.00 77.75 151 GLU A CA 1
ATOM 1179 C C . GLU A 1 151 ? -17.849 0.885 3.484 1.00 77.75 151 GLU A C 1
ATOM 1181 O O . GLU A 1 151 ? -17.361 0.243 2.553 1.00 77.75 151 GLU A O 1
ATOM 1186 N N . ASP A 1 152 ? -19.163 1.011 3.656 1.00 65.00 152 ASP A N 1
ATOM 1187 C CA . ASP A 1 152 ? -20.109 0.521 2.658 1.00 65.00 152 ASP A CA 1
ATOM 1188 C C . ASP A 1 152 ? -19.959 1.360 1.386 1.00 65.00 152 ASP A C 1
ATOM 1190 O O . ASP A 1 152 ? -20.201 2.571 1.380 1.00 65.00 152 ASP A O 1
ATOM 1194 N N . PHE A 1 153 ? -19.527 0.719 0.303 1.00 58.91 153 PHE A N 1
ATOM 1195 C CA . PHE A 1 153 ? -19.416 1.371 -0.990 1.00 58.91 153 PHE A CA 1
ATOM 1196 C C . PHE A 1 153 ? -20.796 1.437 -1.667 1.00 58.91 153 PHE A C 1
ATOM 1198 O O . PHE A 1 153 ? -21.478 0.423 -1.809 1.00 58.91 153 PHE A O 1
ATOM 1205 N N . SER A 1 154 ? -21.205 2.632 -2.104 1.00 55.09 154 SER A N 1
ATOM 1206 C CA . SER A 1 154 ? -22.393 2.837 -2.942 1.00 55.09 154 SER A CA 1
ATOM 1207 C C . SER A 1 154 ? -22.027 3.684 -4.151 1.00 55.09 154 SER A C 1
ATOM 1209 O O . SER A 1 154 ? -21.480 4.776 -4.002 1.00 55.09 154 SER A O 1
ATOM 1211 N N . ILE A 1 155 ? -22.363 3.217 -5.352 1.00 56.12 155 ILE A N 1
ATOM 1212 C CA . ILE A 1 155 ? -22.078 3.932 -6.603 1.00 56.12 155 ILE A CA 1
ATOM 1213 C C . ILE A 1 155 ? -22.813 5.281 -6.688 1.00 56.12 155 ILE A C 1
ATOM 1215 O O . ILE A 1 155 ? -22.344 6.200 -7.356 1.00 56.12 155 ILE A O 1
ATOM 1219 N N . ASP A 1 156 ? -23.901 5.438 -5.928 1.00 57.19 156 ASP A N 1
ATOM 1220 C CA . ASP A 1 156 ? -24.663 6.687 -5.814 1.00 57.19 156 ASP A CA 1
ATOM 1221 C C . ASP A 1 156 ? -23.897 7.786 -5.052 1.00 57.19 156 ASP A C 1
ATOM 1223 O O . ASP A 1 156 ? -24.296 8.947 -5.072 1.00 57.19 156 ASP A O 1
ATOM 1227 N N . SER A 1 157 ? -22.779 7.451 -4.395 1.00 56.47 157 SER A N 1
ATOM 1228 C CA . SER A 1 157 ? -21.908 8.418 -3.704 1.00 56.47 157 SER A CA 1
ATOM 1229 C C . SER A 1 157 ? -20.961 9.192 -4.635 1.00 56.47 157 SER A C 1
ATOM 1231 O O . SER A 1 157 ? -20.218 10.056 -4.171 1.00 56.47 157 SER A O 1
ATOM 1233 N N . ILE A 1 158 ? -20.984 8.894 -5.940 1.00 59.16 158 ILE A N 1
ATOM 1234 C CA . ILE A 1 158 ? -20.129 9.509 -6.973 1.00 59.16 158 ILE A CA 1
ATOM 1235 C C . ILE A 1 158 ? -20.894 10.598 -7.770 1.00 59.16 158 ILE A C 1
ATOM 1237 O O . ILE A 1 158 ? -20.333 11.205 -8.683 1.00 59.16 158 ILE A O 1
ATOM 1241 N N . ALA A 1 159 ? -22.158 10.870 -7.420 1.00 42.84 159 ALA A N 1
ATOM 1242 C CA . ALA A 1 159 ? -23.017 11.865 -8.074 1.00 42.84 159 ALA A CA 1
ATOM 1243 C C . ALA A 1 159 ? -22.856 13.292 -7.517 1.00 42.84 159 ALA A C 1
ATOM 1245 O O . ALA A 1 159 ? -22.829 13.459 -6.276 1.00 42.84 159 ALA A O 1
#

Secondary structure (DSSP, 8-state):
-EEEEE---SS-TTHHHHHHHHHHHHHHHHHTT-EEE-GGGTT--TTTSTTS-HHHHHHHHHHHHHT-SEEEEE-SS--HHHHHHHHHHHHTT--EEEEEETT----HHHHH-TTEEEEEEESSHHHHHHHHHHHHHHHHHHHHHHS-S-----GGGG-

Radius of gyration: 15.03 Å; Cα contacts (8 Å, |Δi|>4): 225; chains: 1; bounding box: 42×36×34 Å

Nearest PDB structures (foldseek):
  4kxm-assembly2_C  TM=8.306E-01  e=4.808E-06  Rattus norvegicus
  8rpt-assembly1_A  TM=8.300E-01  e=7.384E-06  Homo sapiens
  8qhq-assembly1_A  TM=8.250E-01  e=3.215E-05  Homo sapiens
  8qhq-assembly2_C  TM=8.264E-01  e=1.238E-04  Homo sapiens
  8rpt-assembly1_B  TM=7.187E-01  e=2.844E-05  Homo sapiens

Sequence (159 aa):
MKIFFGGPLTDLKDKEGTKKFYVRMAEVAKKNDVQCFWAFLHGTDPQEDPNVPASEVYKSDLEALAASDVMIVYLGEPTTGTGQEMEYAQEHGIPIYMMYEKGKFISRMAKGSPNVKGSIIFSSEEDALVKLDTLLDGLKKRLEEKGSLREDFSIDSIA

Foldseek 3Di:
DEEEEAEDQPPDPCNPVVVVLVVLLVVLCVVLVYHYDDCVVPQNRCVVNVPQDPVNVLVVSLVSLLVGQAYEYEPADDDDSSVVSLVSCLQNQHAYEYEYEPPDDDDPVSVPRPSDPYYHYAPDSVSSSVVSSVVSVVVVVVCVVPVGSGDDHDPVVVD

pLDDT: mean 91.44, std 9.49, range [42.84, 98.62]

Mean predicted aligned error: 4.05 Å

Solvent-accessible surface area (backbone atoms only — not comparable to full-atom values): 9024 Å² total; per-residue (Å²): 107,36,35,22,50,40,49,60,80,67,93,58,92,52,55,67,62,51,51,52,51,50,52,56,49,50,51,50,35,50,77,63,72,34,50,72,46,37,51,81,81,70,73,52,27,72,79,86,30,65,82,62,51,68,69,53,47,55,49,53,52,51,53,49,44,73,70,25,46,32,36,40,34,43,56,77,51,87,45,68,68,40,50,53,50,53,50,53,30,39,77,67,17,27,32,30,34,41,33,35,51,65,86,63,89,68,58,66,67,69,73,63,40,89,37,52,78,48,69,51,73,19,91,45,71,68,53,38,51,56,51,46,48,54,49,53,56,55,49,50,54,46,29,72,74,62,76,50,64,56,49,91,65,58,82,78,76,77,114